Protein AF-A0A321LVT7-F1 (afdb_monomer_lite)

pLDDT: mean 76.79, std 19.18, range [34.66, 96.38]

Sequence (114 aa):
MGFRVKIMNQQTSGDKMASTAASQGVETETIRAMLSEIQEVESAFLLRRASKFLITITVPTKDYDVEDRICDVQLRLMDRFTSCSFDFNVVPLNGRKTTDVVTPSGQLILGRAA

Structure (mmCIF, N/CA/C/O backbone):
data_AF-A0A321LVT7-F1
#
_entry.id   AF-A0A321LVT7-F1
#
loop_
_atom_site.group_PDB
_atom_site.id
_atom_site.type_symbol
_atom_site.label_atom_id
_atom_site.label_alt_id
_atom_site.label_comp_id
_atom_site.label_asym_id
_atom_site.label_entity_id
_atom_site.label_seq_id
_atom_site.pdbx_PDB_ins_code
_atom_site.Cartn_x
_atom_site.Cartn_y
_atom_site.Cartn_z
_atom_site.occupancy
_atom_site.B_iso_or_equiv
_atom_site.auth_seq_id
_atom_site.auth_comp_id
_atom_site.auth_asym_id
_atom_site.auth_atom_id
_atom_site.pdbx_PDB_model_num
ATOM 1 N N . MET A 1 1 ? 35.270 5.609 -57.520 1.00 39.47 1 MET A N 1
ATOM 2 C CA . MET A 1 1 ? 35.638 5.647 -56.087 1.00 39.47 1 MET A CA 1
ATOM 3 C C . MET A 1 1 ? 34.601 6.497 -55.365 1.00 39.47 1 MET A C 1
ATOM 5 O O . MET A 1 1 ? 34.584 7.698 -55.577 1.00 39.47 1 MET A O 1
ATOM 9 N N . GLY A 1 2 ? 33.669 5.882 -54.632 1.00 41.41 2 GLY A N 1
ATOM 10 C CA . GLY A 1 2 ? 32.588 6.589 -53.932 1.00 41.41 2 GLY A CA 1
ATOM 11 C C . GLY A 1 2 ? 32.749 6.442 -52.422 1.00 41.41 2 GLY A C 1
ATOM 12 O O . GLY A 1 2 ? 32.701 5.326 -51.912 1.00 41.41 2 GLY A O 1
ATOM 13 N N . PHE A 1 3 ? 32.978 7.552 -51.724 1.00 41.88 3 PHE A N 1
ATOM 14 C CA . PHE A 1 3 ? 33.129 7.603 -50.271 1.00 41.88 3 PHE A CA 1
ATOM 15 C C . PHE A 1 3 ? 31.749 7.544 -49.598 1.00 41.88 3 PHE A C 1
ATOM 17 O O . PHE A 1 3 ? 30.896 8.389 -49.859 1.00 41.88 3 PHE A O 1
ATOM 24 N N . ARG A 1 4 ? 31.519 6.549 -48.728 1.00 47.47 4 ARG A N 1
ATOM 25 C CA . ARG A 1 4 ? 30.344 6.505 -47.841 1.00 47.47 4 ARG A CA 1
ATOM 26 C C . ARG A 1 4 ? 30.668 7.196 -46.517 1.00 47.47 4 ARG A C 1
ATOM 28 O O . ARG A 1 4 ? 31.661 6.884 -45.865 1.00 47.47 4 ARG A O 1
ATOM 35 N N . VAL A 1 5 ? 29.803 8.135 -46.153 1.00 43.66 5 VAL A N 1
ATOM 36 C CA . VAL A 1 5 ? 29.844 8.980 -44.955 1.00 43.66 5 VAL A CA 1
ATOM 37 C C . VAL A 1 5 ? 29.650 8.135 -43.690 1.00 43.66 5 VAL A C 1
ATOM 39 O O . VAL A 1 5 ? 28.697 7.364 -43.598 1.00 43.66 5 VAL A O 1
ATOM 42 N N . LYS A 1 6 ? 30.528 8.307 -42.693 1.00 46.84 6 LYS A N 1
ATOM 43 C CA . LYS A 1 6 ? 30.353 7.780 -41.333 1.00 46.84 6 LYS A CA 1
ATOM 44 C C . LYS A 1 6 ? 29.710 8.870 -40.475 1.00 46.84 6 LYS A C 1
ATOM 46 O O . LYS A 1 6 ? 30.403 9.755 -39.987 1.00 46.84 6 LYS A O 1
ATOM 51 N N . ILE A 1 7 ? 28.392 8.812 -40.297 1.00 52.50 7 ILE A N 1
ATOM 52 C CA . ILE A 1 7 ? 27.705 9.647 -39.305 1.00 52.50 7 ILE A CA 1
ATOM 53 C C . ILE A 1 7 ? 27.872 8.957 -37.946 1.00 52.50 7 ILE A C 1
ATOM 55 O O . ILE A 1 7 ? 27.181 7.992 -37.632 1.00 52.50 7 ILE A O 1
ATOM 59 N N . MET A 1 8 ? 28.842 9.418 -37.155 1.00 43.22 8 MET A N 1
ATOM 60 C CA . MET A 1 8 ? 28.921 9.112 -35.726 1.00 43.22 8 MET A CA 1
ATOM 61 C C . MET A 1 8 ? 27.970 10.053 -34.982 1.00 43.22 8 MET A C 1
ATOM 63 O O . MET A 1 8 ? 28.383 11.109 -34.516 1.00 43.22 8 MET A O 1
ATOM 67 N N . ASN A 1 9 ? 26.701 9.663 -34.852 1.00 40.81 9 ASN A N 1
ATOM 68 C CA . ASN A 1 9 ? 25.813 10.268 -33.861 1.00 40.81 9 ASN A CA 1
ATOM 69 C C . ASN A 1 9 ? 26.132 9.655 -32.488 1.00 40.81 9 ASN A C 1
ATOM 71 O O . ASN A 1 9 ? 25.549 8.650 -32.087 1.00 40.81 9 ASN A O 1
ATOM 75 N N . GLN A 1 10 ? 27.085 10.247 -31.763 1.00 45.97 10 GLN A N 1
ATOM 76 C CA . GLN A 1 10 ? 27.144 10.098 -30.307 1.00 45.97 10 GLN A CA 1
ATOM 77 C C . GLN A 1 10 ? 26.052 10.979 -29.704 1.00 45.97 10 GLN A C 1
ATOM 79 O O . GLN A 1 10 ? 26.276 12.142 -29.383 1.00 45.97 10 GLN A O 1
ATOM 84 N N . GLN A 1 11 ? 24.852 10.426 -29.571 1.00 49.62 11 GLN A N 1
ATOM 85 C CA . GLN A 1 11 ? 23.771 11.084 -28.853 1.00 49.62 11 GLN A CA 1
ATOM 86 C C . GLN A 1 11 ? 22.936 10.033 -28.124 1.00 49.62 11 GLN A C 1
ATOM 88 O O . GLN A 1 11 ? 21.842 9.696 -28.543 1.00 49.62 11 GLN A O 1
ATOM 93 N N . THR A 1 12 ? 23.473 9.485 -27.033 1.00 45.50 12 THR A N 1
ATOM 94 C CA . THR A 1 12 ? 22.697 8.663 -26.090 1.00 45.50 12 THR A CA 1
ATOM 95 C C . THR A 1 12 ? 23.246 8.835 -24.677 1.00 45.50 12 THR A C 1
ATOM 97 O O . THR A 1 12 ? 23.940 7.968 -24.150 1.00 45.50 12 THR A O 1
ATOM 100 N N . SER A 1 13 ? 22.958 9.982 -24.064 1.00 47.78 13 SER A N 1
ATOM 101 C CA . SER A 1 13 ? 23.072 10.149 -22.604 1.00 47.78 13 SER A CA 1
ATOM 102 C C . SER A 1 13 ? 21.802 10.763 -21.985 1.00 47.78 13 SER A C 1
ATOM 104 O O . SER A 1 13 ? 21.537 10.560 -20.806 1.00 47.78 13 SER A O 1
ATOM 106 N N . GLY A 1 14 ? 20.945 11.417 -22.785 1.00 46.94 14 GLY A N 1
ATOM 107 C CA . GLY A 1 14 ? 19.666 11.982 -22.325 1.00 46.94 14 GLY A CA 1
ATOM 108 C C . GLY A 1 14 ? 18.522 10.968 -22.176 1.00 46.94 14 GLY A C 1
ATOM 109 O O . GLY A 1 14 ? 17.757 11.052 -21.219 1.00 46.94 14 GLY A O 1
ATOM 110 N N . ASP A 1 15 ? 18.430 9.966 -23.058 1.00 48.94 15 ASP A N 1
ATOM 111 C CA . ASP A 1 15 ? 17.293 9.029 -23.068 1.00 48.94 15 ASP A CA 1
ATOM 112 C C . ASP A 1 15 ? 17.251 8.078 -21.864 1.00 48.94 15 ASP A C 1
ATOM 114 O O . ASP A 1 15 ? 16.175 7.756 -21.361 1.00 48.94 15 ASP A O 1
ATOM 118 N N . LYS A 1 16 ? 18.410 7.649 -21.342 1.00 48.09 16 LYS A N 1
ATOM 119 C CA . LYS A 1 16 ? 18.452 6.699 -20.213 1.00 48.09 16 LYS A CA 1
ATOM 120 C C . LYS A 1 16 ? 17.948 7.312 -18.904 1.00 48.09 16 LYS A C 1
ATOM 122 O O . LYS A 1 16 ? 17.268 6.629 -18.140 1.00 48.09 16 LYS A O 1
ATOM 127 N N . MET A 1 17 ? 18.242 8.588 -18.641 1.00 48.44 17 MET A N 1
ATOM 128 C CA . MET A 1 17 ? 17.774 9.265 -17.423 1.00 48.44 17 MET A CA 1
ATOM 129 C C . MET A 1 17 ? 16.272 9.566 -17.483 1.00 48.44 17 MET A C 1
ATOM 131 O O . MET A 1 17 ? 15.563 9.299 -16.513 1.00 48.44 17 MET A O 1
ATOM 135 N N . ALA A 1 18 ? 15.771 10.031 -18.633 1.00 49.88 18 ALA A N 1
ATOM 136 C CA . ALA A 1 18 ? 14.345 10.296 -18.831 1.00 49.88 18 ALA A CA 1
ATOM 137 C C . ALA A 1 18 ? 13.497 9.011 -18.777 1.00 49.88 18 ALA A C 1
ATOM 139 O O . ALA A 1 18 ? 12.460 8.980 -18.116 1.00 49.88 18 ALA A O 1
ATOM 140 N N . SER A 1 19 ? 13.974 7.927 -19.401 1.00 55.97 19 SER A N 1
ATOM 141 C CA . SER A 1 19 ? 13.304 6.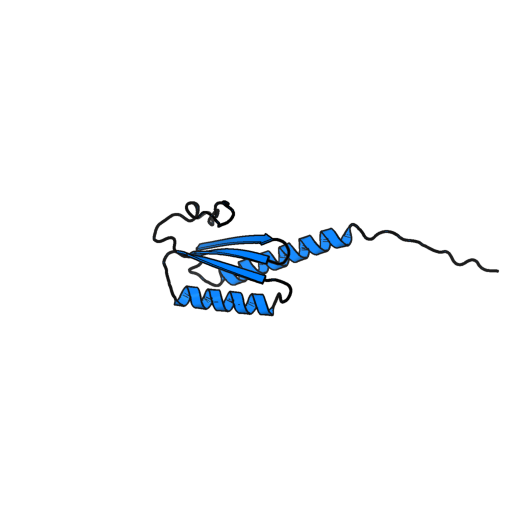620 -19.391 1.00 55.97 19 SER A CA 1
ATOM 142 C C . SER A 1 19 ? 13.222 6.020 -17.985 1.00 55.97 19 SER A C 1
ATOM 144 O O . SER A 1 19 ? 12.183 5.482 -17.603 1.00 55.97 19 SER A O 1
ATOM 146 N N . THR A 1 20 ? 14.279 6.184 -17.181 1.00 58.28 20 THR A N 1
ATOM 147 C CA . THR A 1 20 ? 14.282 5.704 -15.795 1.00 58.28 20 THR A CA 1
ATOM 148 C C . THR A 1 20 ? 13.253 6.469 -14.970 1.00 58.28 20 THR A C 1
ATOM 150 O O . THR A 1 20 ? 12.402 5.829 -14.366 1.00 58.28 20 THR A O 1
ATOM 153 N N . ALA A 1 21 ? 13.268 7.809 -14.999 1.00 59.88 21 ALA A N 1
ATOM 154 C CA . ALA A 1 21 ? 12.327 8.658 -14.258 1.0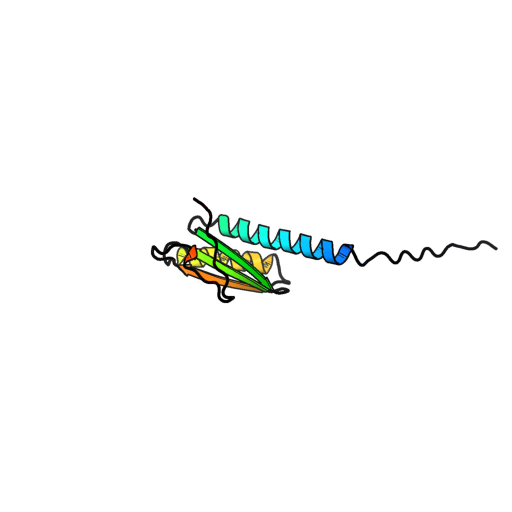0 59.88 21 ALA A CA 1
ATOM 155 C C . ALA A 1 21 ? 10.856 8.382 -14.624 1.00 59.88 21 ALA A C 1
ATOM 157 O O . ALA A 1 21 ? 10.011 8.272 -13.736 1.00 59.88 21 ALA A O 1
ATOM 158 N N . ALA A 1 22 ? 10.566 8.197 -15.916 1.00 62.16 22 ALA A N 1
ATOM 159 C CA . ALA A 1 22 ? 9.235 7.828 -16.388 1.00 62.16 22 ALA A CA 1
ATOM 160 C C . ALA A 1 22 ? 8.800 6.443 -15.872 1.00 62.16 22 ALA A C 1
ATOM 162 O O . ALA A 1 22 ? 7.689 6.315 -15.362 1.00 62.16 22 ALA A O 1
ATOM 163 N N . SER A 1 23 ? 9.684 5.434 -15.910 1.00 64.81 23 SER A N 1
ATOM 164 C CA . SER A 1 23 ? 9.415 4.106 -15.325 1.00 64.81 23 SER A CA 1
ATOM 165 C C . SER A 1 23 ? 9.134 4.200 -13.824 1.00 64.81 23 SER A C 1
ATOM 167 O O . SER A 1 23 ? 8.194 3.582 -13.331 1.00 64.81 23 SER A O 1
ATOM 169 N N . GLN A 1 24 ? 9.885 5.036 -13.091 1.00 68.69 24 GLN A N 1
ATOM 170 C CA . GLN A 1 24 ? 9.664 5.211 -11.650 1.00 68.69 24 GLN A CA 1
ATOM 171 C C . GLN A 1 24 ? 8.313 5.849 -11.335 1.00 68.69 24 GLN A C 1
ATOM 173 O O . GLN A 1 24 ? 7.663 5.451 -10.366 1.00 68.69 24 GLN A O 1
ATOM 178 N N . GLY A 1 25 ? 7.896 6.825 -12.145 1.00 74.56 25 GLY A N 1
ATOM 179 C CA . GLY A 1 25 ? 6.579 7.442 -12.032 1.00 74.56 25 GLY A CA 1
ATOM 180 C C . GLY A 1 25 ? 5.461 6.422 -12.237 1.00 74.56 25 GLY A C 1
ATOM 181 O O . GLY A 1 25 ? 4.558 6.338 -11.409 1.00 74.56 25 GLY A O 1
ATOM 182 N N . VAL A 1 26 ? 5.569 5.593 -13.281 1.00 81.62 26 VAL A N 1
ATOM 183 C CA . VAL A 1 26 ? 4.575 4.553 -13.603 1.00 81.62 26 VAL A CA 1
ATOM 184 C C . VAL A 1 26 ? 4.474 3.498 -12.499 1.00 81.62 26 VAL A C 1
ATOM 186 O O . VAL A 1 26 ? 3.368 3.129 -12.105 1.00 81.62 26 VAL A O 1
ATOM 189 N N . GLU A 1 27 ? 5.605 3.029 -11.969 1.00 86.06 27 GLU A N 1
ATOM 190 C CA . GLU A 1 27 ? 5.636 2.057 -10.868 1.00 86.06 27 GLU A CA 1
ATOM 191 C C . GLU A 1 27 ? 4.981 2.632 -9.602 1.00 86.06 27 GLU A C 1
ATOM 193 O O . GLU A 1 27 ? 4.093 2.008 -9.025 1.00 86.06 27 GLU A O 1
ATOM 198 N N . THR A 1 28 ? 5.356 3.855 -9.210 1.00 86.62 28 THR A N 1
ATOM 199 C CA . THR A 1 28 ? 4.814 4.531 -8.016 1.00 86.62 28 THR A CA 1
ATOM 200 C C . THR A 1 28 ? 3.307 4.756 -8.132 1.00 86.62 28 THR A C 1
ATOM 202 O O . THR A 1 28 ? 2.574 4.513 -7.174 1.00 86.62 28 THR A O 1
ATOM 205 N N . GLU A 1 29 ? 2.837 5.190 -9.301 1.00 87.00 29 GLU A N 1
ATOM 206 C CA . GLU A 1 29 ? 1.415 5.428 -9.546 1.00 87.00 29 GLU A CA 1
ATOM 207 C C . GLU A 1 29 ? 0.614 4.124 -9.547 1.00 87.00 29 GLU A C 1
ATOM 209 O O . GLU A 1 29 ? -0.455 4.054 -8.950 1.00 87.00 29 GLU A O 1
ATOM 214 N N . THR A 1 30 ? 1.168 3.057 -10.129 1.00 90.62 30 THR A N 1
ATOM 215 C CA . THR A 1 30 ? 0.534 1.731 -10.113 1.00 90.62 30 THR A CA 1
ATOM 216 C C . THR A 1 30 ? 0.357 1.220 -8.684 1.00 90.62 30 THR A C 1
ATOM 218 O O . THR A 1 30 ? -0.720 0.742 -8.335 1.00 90.62 30 THR A O 1
ATOM 221 N N . ILE A 1 31 ? 1.388 1.347 -7.841 1.00 91.88 31 ILE A N 1
ATOM 222 C CA . ILE A 1 31 ? 1.319 0.924 -6.434 1.00 91.88 31 ILE A CA 1
ATOM 223 C C . ILE A 1 31 ? 0.253 1.736 -5.686 1.00 91.88 31 ILE A C 1
ATOM 225 O O . ILE A 1 31 ? -0.555 1.159 -4.962 1.00 91.88 31 ILE A O 1
ATOM 229 N N . ARG A 1 32 ? 0.211 3.064 -5.875 1.00 89.94 32 ARG A N 1
ATOM 230 C CA . ARG A 1 32 ? -0.817 3.917 -5.255 1.00 89.94 32 ARG A CA 1
ATOM 231 C C . ARG A 1 32 ? -2.225 3.544 -5.702 1.00 89.94 32 ARG A C 1
ATOM 233 O O . ARG A 1 32 ? -3.102 3.447 -4.851 1.00 89.94 32 ARG A O 1
ATOM 240 N N . ALA A 1 33 ? -2.427 3.315 -6.998 1.00 90.31 33 ALA A N 1
ATOM 241 C CA . ALA A 1 33 ? -3.721 2.923 -7.544 1.00 90.31 33 ALA A CA 1
ATOM 242 C C . ALA A 1 33 ? -4.209 1.612 -6.912 1.00 90.31 33 ALA A C 1
ATOM 244 O O . ALA A 1 33 ? -5.313 1.568 -6.381 1.00 90.31 33 ALA A O 1
ATOM 245 N N . MET A 1 34 ? -3.353 0.587 -6.860 1.00 93.88 34 MET A N 1
ATOM 246 C CA . MET A 1 34 ? -3.704 -0.702 -6.253 1.00 93.88 34 MET A CA 1
ATOM 247 C C . MET A 1 34 ? -4.019 -0.593 -4.757 1.00 93.88 34 MET A C 1
ATOM 249 O O . MET A 1 34 ? -4.959 -1.216 -4.282 1.00 93.88 34 MET A O 1
ATOM 253 N N . LEU A 1 35 ? -3.262 0.212 -4.005 1.00 92.88 35 LEU A N 1
ATOM 254 C CA . LEU A 1 35 ? -3.536 0.427 -2.581 1.00 92.88 35 LEU A CA 1
ATOM 255 C C . LEU A 1 35 ? -4.817 1.231 -2.342 1.00 92.88 35 LEU A C 1
ATOM 257 O O . LEU A 1 35 ? -5.494 1.002 -1.347 1.00 92.88 35 LEU A O 1
ATOM 261 N N . SER A 1 36 ? -5.172 2.137 -3.256 1.00 89.44 36 SER A N 1
ATOM 262 C CA . SER A 1 36 ? -6.406 2.924 -3.160 1.00 89.44 36 SER A CA 1
ATOM 263 C C . SER A 1 36 ? -7.686 2.108 -3.381 1.00 89.44 36 SER A C 1
ATOM 265 O O . SER A 1 36 ? -8.768 2.588 -3.051 1.00 89.44 36 SER A O 1
ATOM 267 N N . GLU A 1 37 ? -7.576 0.880 -3.904 1.00 92.62 37 GLU A N 1
ATOM 268 C CA . GLU A 1 37 ? -8.694 -0.070 -4.008 1.00 92.62 37 GLU A CA 1
ATOM 269 C C . GLU A 1 37 ? -9.098 -0.646 -2.635 1.00 92.62 37 GLU A C 1
ATOM 271 O O . GLU A 1 37 ? -10.205 -1.162 -2.486 1.00 92.62 37 GLU A O 1
ATOM 276 N N . ILE A 1 38 ? -8.232 -0.541 -1.620 1.00 93.69 38 ILE A N 1
ATOM 277 C CA . ILE A 1 38 ? -8.510 -0.976 -0.248 1.00 93.69 38 ILE A CA 1
ATOM 278 C C . ILE A 1 38 ? -9.051 0.226 0.530 1.00 93.69 38 ILE A C 1
ATOM 280 O O . ILE A 1 38 ? -8.300 1.125 0.904 1.00 93.69 38 ILE A O 1
ATOM 284 N N . GLN A 1 39 ? -10.363 0.249 0.772 1.00 92.44 39 GLN A N 1
ATOM 285 C CA . GLN A 1 39 ? -11.071 1.393 1.360 1.00 92.44 39 GLN A CA 1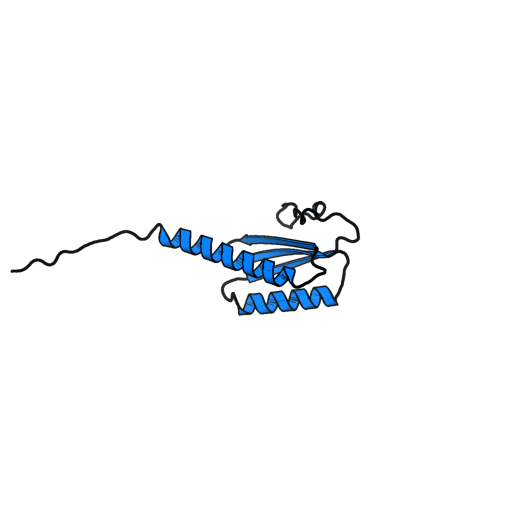
ATOM 286 C C . GLN A 1 39 ? -10.516 1.826 2.727 1.00 92.44 39 GLN A C 1
ATOM 288 O O . GLN A 1 39 ? -10.546 3.006 3.065 1.00 92.44 39 GLN A O 1
ATOM 293 N N . GLU A 1 40 ? -10.020 0.879 3.515 1.00 93.00 40 GLU A N 1
ATOM 294 C CA . GLU A 1 40 ? -9.507 1.084 4.868 1.00 93.00 40 GLU A CA 1
ATOM 295 C C . GLU A 1 40 ? -8.086 1.666 4.888 1.00 93.00 40 GLU A C 1
ATOM 297 O O . GLU A 1 40 ? -7.576 2.035 5.948 1.00 93.00 40 GLU A O 1
ATOM 302 N N . VAL A 1 41 ? -7.425 1.758 3.731 1.00 91.19 41 VAL A N 1
ATOM 303 C CA . VAL A 1 41 ? -6.137 2.438 3.614 1.00 91.19 41 VAL A CA 1
ATOM 304 C C . VAL A 1 41 ? -6.362 3.948 3.626 1.00 91.19 41 VAL A C 1
ATOM 306 O O . VAL A 1 41 ? -6.795 4.551 2.648 1.00 91.19 41 VAL A O 1
ATOM 309 N N . GLU A 1 42 ? -5.987 4.579 4.734 1.00 89.31 42 GLU A N 1
ATOM 310 C CA . GLU A 1 42 ? -6.057 6.035 4.913 1.00 89.31 42 GLU A CA 1
ATOM 311 C C . GLU A 1 42 ? -4.972 6.755 4.105 1.00 89.31 42 GLU A C 1
ATOM 313 O O . GLU A 1 42 ? -5.175 7.824 3.523 1.00 89.31 42 GLU A O 1
ATOM 318 N N . SER A 1 43 ? -3.767 6.181 4.090 1.00 86.69 43 SER A N 1
ATOM 319 C CA . SER A 1 43 ? -2.638 6.739 3.354 1.00 86.69 43 SER A CA 1
ATOM 320 C C . SER A 1 43 ? -1.569 5.691 3.072 1.00 86.69 43 SER A C 1
ATOM 322 O O . SER A 1 43 ? -1.415 4.717 3.812 1.00 86.69 43 SER A O 1
ATOM 324 N N . ALA A 1 44 ? -0.798 5.926 2.013 1.00 87.88 44 ALA A N 1
ATOM 325 C CA . ALA A 1 44 ? 0.376 5.136 1.684 1.00 87.88 44 ALA A CA 1
ATOM 326 C C . ALA A 1 44 ? 1.546 6.064 1.350 1.00 87.88 44 ALA A C 1
ATOM 328 O O . ALA A 1 44 ? 1.468 6.901 0.447 1.00 87.88 44 ALA A O 1
ATOM 329 N N . PHE A 1 45 ? 2.650 5.890 2.066 1.00 87.62 45 PHE A N 1
ATOM 330 C CA . PHE A 1 45 ? 3.919 6.535 1.775 1.00 87.62 45 PHE A CA 1
ATOM 331 C C . PHE A 1 45 ? 4.842 5.563 1.052 1.00 87.62 45 PHE A C 1
ATOM 333 O O . PHE A 1 45 ? 5.068 4.449 1.521 1.00 87.62 45 PHE A O 1
ATOM 340 N N . LEU A 1 46 ? 5.393 6.000 -0.078 1.00 87.75 46 LEU A N 1
ATOM 341 C CA . LEU A 1 46 ? 6.259 5.189 -0.921 1.00 87.75 46 LEU A CA 1
ATOM 342 C C . LEU A 1 46 ? 7.633 5.847 -1.008 1.00 87.75 46 LEU A C 1
ATOM 344 O O . LEU A 1 46 ? 7.758 6.970 -1.498 1.00 87.75 46 LEU A O 1
ATOM 348 N N . LEU A 1 47 ? 8.668 5.122 -0.590 1.00 86.75 47 LEU A N 1
ATOM 349 C CA . LEU A 1 47 ? 10.060 5.507 -0.779 1.00 86.75 47 LEU A CA 1
ATOM 350 C C . LEU A 1 47 ? 10.761 4.476 -1.656 1.00 86.75 47 LEU A C 1
ATOM 352 O O . LEU A 1 47 ? 10.919 3.316 -1.274 1.00 86.75 47 LEU A O 1
ATOM 356 N N . ARG A 1 48 ? 11.247 4.914 -2.816 1.00 84.56 48 ARG A N 1
ATOM 357 C CA . ARG A 1 48 ? 12.075 4.080 -3.685 1.00 84.56 48 ARG A CA 1
ATOM 358 C C . ARG A 1 48 ? 13.555 4.284 -3.382 1.00 84.56 48 ARG A C 1
ATOM 360 O O . ARG A 1 48 ? 14.050 5.409 -3.375 1.00 84.56 48 ARG A O 1
ATOM 367 N N . ARG A 1 49 ? 14.284 3.185 -3.198 1.00 85.69 49 ARG A N 1
ATOM 368 C CA . ARG A 1 49 ? 15.749 3.144 -3.136 1.00 85.69 49 ARG A CA 1
ATOM 369 C C . ARG A 1 49 ? 16.259 2.106 -4.127 1.00 85.69 49 ARG A C 1
ATOM 371 O O . ARG A 1 49 ? 16.153 0.910 -3.878 1.00 85.69 49 ARG A O 1
ATOM 378 N N . ALA A 1 50 ? 16.812 2.567 -5.249 1.00 86.75 50 ALA A N 1
ATOM 379 C CA . ALA A 1 50 ? 17.209 1.708 -6.368 1.00 86.75 50 ALA A CA 1
ATOM 380 C C . ALA A 1 50 ? 16.041 0.813 -6.840 1.00 86.75 50 ALA A C 1
ATOM 382 O O . ALA A 1 50 ? 15.029 1.337 -7.303 1.00 86.75 50 ALA A O 1
ATOM 383 N N . SER A 1 51 ? 16.159 -0.509 -6.720 1.00 87.56 51 SER A N 1
ATOM 384 C CA . SER A 1 51 ? 15.104 -1.479 -7.041 1.00 87.56 51 SER A CA 1
ATOM 385 C C . SER A 1 51 ? 14.216 -1.851 -5.846 1.00 87.56 51 SER A C 1
ATOM 387 O O . SER A 1 51 ? 13.342 -2.701 -5.984 1.00 87.56 51 SER A O 1
ATOM 389 N N . LYS A 1 52 ? 14.402 -1.239 -4.669 1.00 89.56 52 LYS A N 1
ATOM 390 C CA . LYS A 1 52 ? 13.586 -1.511 -3.480 1.00 89.56 52 LYS A CA 1
ATOM 391 C C . LYS A 1 52 ? 12.538 -0.425 -3.251 1.00 89.56 52 LYS A C 1
ATOM 393 O O . LYS A 1 52 ? 12.877 0.756 -3.183 1.00 89.56 52 LYS A O 1
ATOM 398 N N . PHE A 1 53 ? 11.288 -0.832 -3.068 1.00 89.94 53 PHE A N 1
ATOM 399 C CA . PHE A 1 53 ? 10.201 0.014 -2.587 1.00 89.94 53 PHE A CA 1
ATOM 400 C C . PHE A 1 53 ? 9.958 -0.254 -1.103 1.00 89.94 53 PHE A C 1
ATOM 402 O O . PHE A 1 53 ? 9.686 -1.385 -0.709 1.00 89.94 53 PHE A O 1
ATOM 409 N N . LEU A 1 54 ? 10.067 0.795 -0.291 1.00 90.19 54 LEU A N 1
ATOM 410 C CA . LEU A 1 54 ? 9.646 0.808 1.106 1.00 90.19 54 LEU A CA 1
ATOM 411 C C . LEU A 1 54 ? 8.285 1.494 1.158 1.00 90.19 54 LEU A C 1
ATOM 413 O O . LEU A 1 54 ? 8.171 2.665 0.790 1.00 90.19 54 LEU A O 1
ATOM 417 N N . ILE A 1 55 ? 7.259 0.761 1.567 1.00 90.81 55 ILE A N 1
ATOM 418 C CA . ILE A 1 55 ? 5.868 1.196 1.498 1.00 90.81 55 ILE A CA 1
ATOM 419 C C . ILE A 1 55 ? 5.316 1.167 2.916 1.00 90.81 55 ILE A C 1
ATOM 421 O O . ILE A 1 55 ? 5.217 0.110 3.527 1.00 90.81 55 ILE A O 1
ATOM 425 N N . THR A 1 56 ? 4.989 2.334 3.466 1.00 91.06 56 THR A N 1
ATOM 426 C CA . THR A 1 56 ? 4.310 2.432 4.763 1.00 91.06 56 THR A CA 1
ATOM 427 C C . THR A 1 56 ? 2.850 2.772 4.539 1.00 91.06 56 THR A C 1
ATOM 429 O O . THR A 1 56 ? 2.545 3.792 3.927 1.00 91.06 56 THR A O 1
ATOM 432 N N . ILE A 1 57 ? 1.961 1.917 5.025 1.00 91.06 57 ILE A N 1
ATOM 433 C CA . ILE A 1 57 ? 0.516 1.999 4.832 1.00 91.06 57 ILE A CA 1
ATOM 434 C C . ILE A 1 57 ? -0.105 2.284 6.187 1.00 91.06 57 ILE A C 1
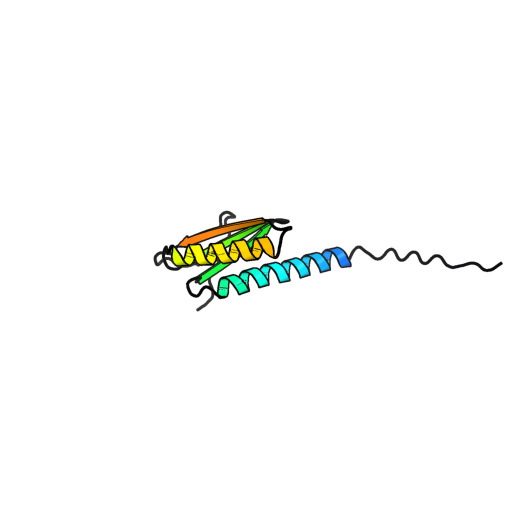ATOM 436 O O . ILE A 1 57 ? 0.184 1.584 7.154 1.00 91.06 57 ILE A O 1
ATOM 440 N N . THR A 1 58 ? -0.950 3.303 6.275 1.00 91.06 58 THR A N 1
ATOM 441 C CA . THR A 1 58 ? -1.682 3.602 7.505 1.00 91.06 58 THR A CA 1
ATOM 442 C C . THR A 1 58 ? -3.124 3.151 7.380 1.00 91.06 58 THR A C 1
ATOM 444 O O . THR A 1 58 ? -3.787 3.493 6.401 1.00 91.06 58 THR A O 1
ATOM 447 N N . VAL A 1 59 ? -3.602 2.443 8.396 1.00 92.75 59 VAL A N 1
ATOM 448 C CA . VAL A 1 59 ? -4.984 1.954 8.516 1.00 92.75 59 VAL A CA 1
ATOM 449 C C . VAL A 1 59 ? -5.579 2.457 9.836 1.00 92.75 59 VAL A C 1
ATOM 451 O O . VAL A 1 59 ? -4.820 2.708 10.777 1.00 92.75 59 VAL A O 1
ATOM 454 N N . PRO A 1 60 ? -6.903 2.642 9.959 1.00 90.75 60 PRO A N 1
ATOM 455 C CA . PRO A 1 60 ? -7.500 3.230 11.159 1.00 90.75 60 PRO A CA 1
ATOM 456 C C . PRO A 1 60 ? -7.282 2.359 12.402 1.00 90.75 60 PRO A C 1
ATOM 458 O O . PRO A 1 60 ? -6.936 2.871 13.467 1.00 90.75 60 PRO A O 1
ATOM 461 N N . THR A 1 61 ? -7.421 1.042 12.261 1.00 92.56 61 THR A N 1
ATOM 462 C CA . THR A 1 61 ? -7.241 0.042 13.321 1.00 92.56 61 THR A CA 1
ATOM 463 C C . THR A 1 61 ? -6.575 -1.204 12.756 1.00 92.56 61 THR A C 1
ATOM 465 O O . THR A 1 61 ? -6.553 -1.402 11.544 1.00 92.56 61 THR A O 1
ATOM 468 N N . LYS A 1 62 ? -6.021 -2.052 13.628 1.00 90.75 62 LYS A N 1
ATOM 469 C CA . LYS A 1 62 ? -5.485 -3.345 13.195 1.00 90.75 62 LYS A CA 1
ATOM 470 C C . LYS A 1 62 ? -6.628 -4.258 12.744 1.00 90.75 62 LYS A C 1
ATOM 472 O O . LYS A 1 62 ? -7.563 -4.466 13.513 1.00 90.75 62 LYS A O 1
ATOM 477 N N . ASP A 1 63 ? -6.507 -4.801 11.539 1.00 93.06 63 ASP A N 1
ATOM 478 C CA . ASP A 1 63 ? -7.489 -5.685 10.918 1.00 93.06 63 ASP A CA 1
ATOM 479 C C . ASP A 1 63 ? -6.761 -6.696 10.018 1.00 93.06 63 ASP A C 1
ATOM 481 O O . ASP A 1 63 ? -6.011 -6.310 9.120 1.00 93.06 63 ASP A O 1
ATOM 485 N N . TYR A 1 64 ? -6.964 -7.986 10.288 1.00 93.06 64 TYR A N 1
ATOM 486 C CA . TYR A 1 64 ? -6.318 -9.070 9.551 1.00 93.06 64 TYR A CA 1
ATOM 487 C C . TYR A 1 64 ? -6.861 -9.213 8.124 1.00 93.06 64 TYR A C 1
ATOM 489 O O . TYR A 1 64 ? -6.086 -9.506 7.221 1.00 93.06 64 TYR A O 1
ATOM 497 N N . ASP A 1 65 ? -8.140 -8.911 7.888 1.00 95.62 65 ASP A N 1
ATOM 498 C CA . ASP A 1 65 ? -8.733 -8.977 6.547 1.00 95.62 65 ASP A CA 1
ATOM 499 C C . ASP A 1 65 ? -8.197 -7.842 5.656 1.00 95.62 65 ASP A C 1
ATOM 501 O O . ASP A 1 65 ? -8.112 -7.956 4.429 1.00 95.62 65 ASP A O 1
ATOM 505 N N . VAL A 1 66 ? -7.832 -6.706 6.261 1.00 93.50 66 VAL A N 1
ATOM 506 C CA . VAL A 1 66 ? -7.129 -5.614 5.569 1.00 93.50 66 VAL A CA 1
ATOM 507 C C . VAL A 1 66 ? -5.675 -6.003 5.296 1.00 93.50 66 VAL A C 1
ATOM 509 O O . VAL A 1 66 ? -5.200 -5.795 4.179 1.00 93.50 66 VAL A O 1
ATOM 512 N N . GLU A 1 67 ? -4.969 -6.577 6.277 1.00 93.69 67 GLU A N 1
ATOM 513 C CA . GLU A 1 67 ? -3.590 -7.063 6.099 1.00 93.69 67 GLU A CA 1
ATOM 514 C C . GLU A 1 67 ? -3.500 -8.122 4.983 1.00 93.69 67 GLU A C 1
ATOM 516 O O . GLU A 1 67 ? -2.610 -8.025 4.137 1.00 93.69 67 GLU A O 1
ATOM 521 N N . ASP A 1 68 ? -4.453 -9.053 4.898 1.00 95.88 68 ASP A N 1
ATOM 522 C CA . ASP A 1 68 ? -4.512 -10.069 3.839 1.00 95.88 68 ASP A CA 1
ATOM 523 C C . ASP A 1 68 ? -4.717 -9.443 2.449 1.00 95.88 68 ASP A C 1
ATOM 525 O O . ASP A 1 68 ? -3.981 -9.751 1.509 1.00 95.88 68 ASP A O 1
ATOM 529 N N . ARG A 1 69 ? -5.632 -8.473 2.313 1.00 96.31 69 ARG A N 1
ATOM 530 C CA . ARG A 1 69 ? -5.815 -7.731 1.049 1.00 96.31 69 ARG A CA 1
ATOM 531 C C . ARG A 1 69 ? -4.567 -6.940 0.647 1.00 96.31 69 ARG A C 1
ATOM 533 O O . ARG A 1 69 ? -4.250 -6.833 -0.539 1.00 96.31 69 ARG A O 1
ATOM 540 N N . ILE A 1 70 ? -3.841 -6.385 1.618 1.00 94.06 70 ILE A N 1
ATOM 541 C CA . ILE A 1 70 ? -2.561 -5.707 1.376 1.00 94.06 70 ILE A CA 1
ATOM 542 C C . ILE A 1 70 ? -1.498 -6.715 0.910 1.00 94.06 70 ILE A C 1
ATOM 544 O O . ILE A 1 70 ? -0.749 -6.419 -0.026 1.00 94.06 70 ILE A O 1
ATOM 548 N N . CYS A 1 71 ? -1.451 -7.910 1.504 1.00 95.25 71 CYS A N 1
ATOM 549 C CA . CYS A 1 71 ? -0.578 -8.998 1.063 1.00 95.25 71 CYS A CA 1
ATOM 550 C C . CYS A 1 71 ? -0.883 -9.420 -0.383 1.00 95.25 71 CYS A C 1
ATOM 552 O O . CYS A 1 71 ? 0.044 -9.568 -1.182 1.00 95.25 71 CYS A O 1
ATOM 554 N N . ASP A 1 72 ? -2.157 -9.526 -0.765 1.00 96.38 72 ASP A N 1
ATOM 555 C CA . ASP A 1 72 ? -2.552 -9.820 -2.149 1.00 96.38 72 ASP A CA 1
ATOM 556 C C . ASP A 1 72 ? -2.047 -8.752 -3.131 1.00 96.38 72 ASP A C 1
ATOM 558 O O . ASP A 1 72 ? -1.540 -9.067 -4.214 1.00 96.38 72 ASP A O 1
ATOM 562 N N . VAL A 1 73 ? -2.122 -7.471 -2.749 1.00 94.69 73 VAL A N 1
ATOM 563 C CA . VAL A 1 73 ? -1.539 -6.372 -3.534 1.00 94.69 73 VAL A CA 1
ATOM 564 C C . VAL A 1 73 ? -0.024 -6.531 -3.655 1.00 94.69 73 VAL A C 1
ATOM 566 O O . VAL A 1 73 ? 0.512 -6.391 -4.757 1.00 94.69 73 VAL A O 1
ATOM 569 N N . GLN A 1 74 ? 0.671 -6.860 -2.565 1.00 93.62 74 GLN A N 1
ATOM 570 C CA . GLN A 1 74 ? 2.115 -7.094 -2.586 1.00 93.62 74 GLN A CA 1
ATOM 571 C C . GLN A 1 74 ? 2.491 -8.230 -3.549 1.00 93.62 74 GLN A C 1
ATOM 573 O O . GLN A 1 74 ? 3.404 -8.057 -4.358 1.00 93.62 74 GLN A O 1
ATOM 578 N N 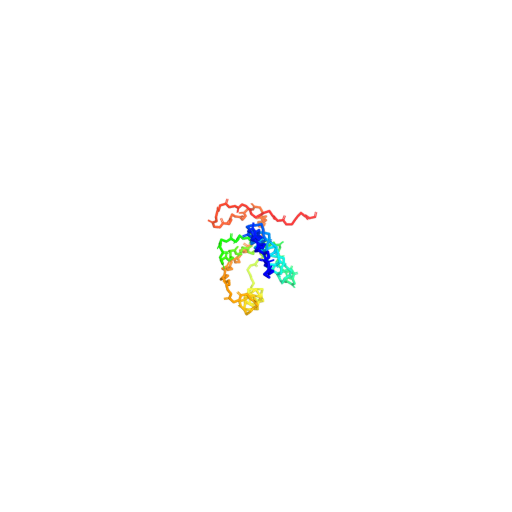. LEU A 1 75 ? 1.773 -9.355 -3.521 1.00 94.62 75 LEU A N 1
ATOM 579 C CA . LEU A 1 75 ? 2.015 -10.486 -4.423 1.00 94.62 75 LEU A CA 1
ATOM 580 C C . LEU A 1 75 ? 1.815 -10.095 -5.893 1.00 94.62 75 LEU A C 1
ATOM 582 O O . LEU A 1 75 ? 2.675 -10.370 -6.731 1.00 94.62 75 LEU A O 1
ATOM 586 N N . ARG A 1 76 ? 0.728 -9.381 -6.205 1.00 95.25 76 ARG A N 1
ATOM 587 C CA . ARG A 1 76 ? 0.455 -8.873 -7.562 1.00 95.25 76 ARG A CA 1
ATOM 588 C C . ARG A 1 76 ? 1.532 -7.897 -8.046 1.00 95.25 76 ARG A C 1
ATOM 590 O O . ARG A 1 76 ? 1.873 -7.893 -9.228 1.00 95.25 76 ARG A O 1
ATOM 597 N N . LEU A 1 77 ? 2.080 -7.069 -7.157 1.00 92.25 77 LEU A N 1
ATOM 598 C CA . LEU A 1 77 ? 3.176 -6.151 -7.484 1.00 92.25 77 LEU A CA 1
ATOM 599 C C . LEU A 1 77 ? 4.497 -6.886 -7.723 1.00 92.25 77 LEU A C 1
ATOM 601 O O . LEU A 1 77 ? 5.225 -6.516 -8.642 1.00 92.25 77 LEU A O 1
ATOM 605 N N . MET A 1 78 ? 4.792 -7.926 -6.941 1.00 92.50 78 MET A N 1
ATOM 606 C CA . MET A 1 78 ? 5.973 -8.772 -7.143 1.00 92.50 78 MET A CA 1
ATOM 607 C C . MET A 1 78 ? 5.925 -9.514 -8.483 1.00 92.50 78 MET A C 1
ATOM 609 O O . MET A 1 78 ? 6.947 -9.599 -9.161 1.00 92.50 78 MET A O 1
ATOM 613 N N . ASP A 1 79 ? 4.747 -9.994 -8.886 1.00 93.56 79 ASP A N 1
ATOM 614 C CA . ASP A 1 79 ? 4.538 -10.619 -10.197 1.00 93.56 79 ASP A CA 1
ATOM 615 C C . ASP A 1 79 ? 4.699 -9.605 -11.345 1.00 93.56 79 ASP A C 1
ATOM 617 O O . ASP A 1 79 ? 5.394 -9.852 -12.331 1.00 93.56 79 ASP A O 1
ATOM 621 N N . ARG A 1 80 ? 4.130 -8.402 -11.188 1.00 92.94 80 ARG A N 1
ATOM 622 C CA . ARG A 1 80 ? 4.177 -7.351 -12.216 1.00 92.94 80 ARG A CA 1
ATOM 623 C C . ARG A 1 80 ? 5.554 -6.700 -12.374 1.00 92.94 80 ARG A C 1
ATOM 625 O O . ARG A 1 80 ? 5.920 -6.307 -13.481 1.00 92.94 80 ARG A O 1
ATOM 632 N N . PHE A 1 81 ? 6.303 -6.549 -11.285 1.00 91.00 81 PHE A N 1
ATOM 633 C CA . PHE A 1 81 ? 7.578 -5.833 -11.240 1.00 91.00 81 PHE A CA 1
ATOM 634 C C . PHE A 1 81 ? 8.691 -6.736 -10.699 1.00 91.00 81 PHE A C 1
ATOM 636 O O . PHE A 1 81 ? 9.280 -6.469 -9.654 1.00 91.00 81 PHE A O 1
ATOM 643 N N . THR A 1 82 ? 9.017 -7.791 -11.446 1.00 88.50 82 THR A N 1
ATOM 644 C CA . THR A 1 82 ? 9.975 -8.842 -11.044 1.00 88.50 82 THR A CA 1
ATOM 645 C C . THR A 1 82 ? 11.398 -8.349 -10.760 1.00 88.50 82 THR A C 1
ATOM 647 O O . THR A 1 82 ? 12.167 -9.016 -10.071 1.00 88.50 82 THR A O 1
ATOM 650 N N . SER A 1 83 ? 11.773 -7.178 -11.278 1.00 88.56 83 SER A N 1
ATOM 651 C CA . SER A 1 83 ? 13.066 -6.533 -11.020 1.00 88.56 83 SER A CA 1
ATOM 652 C C . SER A 1 83 ? 13.094 -5.707 -9.730 1.00 88.56 83 SER A C 1
ATOM 654 O O . SER A 1 83 ? 14.150 -5.186 -9.363 1.00 88.56 83 SER A O 1
ATOM 656 N N . CYS A 1 84 ? 11.950 -5.561 -9.059 1.00 89.12 84 CYS A N 1
ATOM 657 C CA . CYS A 1 84 ? 11.786 -4.762 -7.857 1.00 89.12 84 CYS A CA 1
ATOM 658 C C . CYS A 1 84 ? 11.528 -5.644 -6.632 1.00 89.12 84 CYS A C 1
ATOM 660 O O . CYS A 1 84 ? 10.884 -6.685 -6.704 1.00 89.12 84 CYS A O 1
ATOM 662 N N . SER A 1 85 ? 12.011 -5.193 -5.477 1.00 91.12 85 SER A N 1
ATOM 663 C CA . SER A 1 85 ? 11.685 -5.784 -4.178 1.00 91.12 85 SER A CA 1
ATOM 664 C C . SER A 1 85 ? 10.788 -4.837 -3.394 1.00 91.12 85 SER A C 1
ATOM 666 O O . SER A 1 85 ? 11.021 -3.626 -3.407 1.00 91.12 85 SER A O 1
ATOM 668 N N . PHE A 1 86 ? 9.826 -5.382 -2.664 1.00 91.81 86 PHE A N 1
ATOM 669 C CA . PHE A 1 86 ? 8.841 -4.605 -1.925 1.00 91.81 86 PHE A CA 1
ATOM 670 C C . PHE A 1 86 ? 8.909 -4.920 -0.434 1.00 91.81 86 PHE A C 1
ATOM 672 O O . PHE A 1 86 ? 9.095 -6.070 -0.047 1.00 91.81 86 PHE A O 1
ATOM 679 N N . ASP A 1 87 ? 8.774 -3.888 0.388 1.00 91.44 87 ASP A N 1
ATOM 680 C CA . ASP A 1 87 ? 8.804 -3.966 1.845 1.00 91.44 87 ASP A CA 1
ATOM 681 C C . ASP A 1 87 ? 7.615 -3.172 2.378 1.00 91.44 87 ASP A C 1
ATOM 683 O O . ASP A 1 87 ? 7.590 -1.940 2.289 1.00 91.44 87 ASP A O 1
ATOM 687 N N . PHE A 1 88 ? 6.592 -3.898 2.814 1.00 92.00 88 PHE A N 1
ATOM 688 C CA . PHE A 1 88 ? 5.318 -3.349 3.250 1.00 92.00 88 PHE A CA 1
ATOM 689 C C . PHE A 1 88 ? 5.297 -3.259 4.774 1.00 92.00 88 PHE A C 1
ATOM 691 O O . PHE A 1 88 ? 5.515 -4.244 5.473 1.00 92.00 88 PHE A O 1
ATOM 698 N N . ASN A 1 89 ? 4.997 -2.071 5.288 1.00 90.69 89 ASN A N 1
ATOM 699 C CA . ASN A 1 89 ? 4.835 -1.810 6.710 1.00 90.69 89 ASN A CA 1
ATOM 700 C C . ASN A 1 89 ? 3.437 -1.243 6.965 1.00 90.69 89 ASN A C 1
ATOM 702 O O . ASN A 1 89 ? 3.162 -0.098 6.602 1.00 90.69 89 ASN A O 1
ATOM 706 N N . VAL A 1 90 ? 2.563 -2.034 7.583 1.00 90.81 90 VAL A N 1
ATOM 707 C CA . VAL A 1 90 ? 1.198 -1.618 7.928 1.00 90.81 90 VAL A CA 1
ATOM 708 C C . VAL A 1 90 ? 1.188 -1.060 9.348 1.00 90.81 90 VAL A C 1
ATOM 710 O O . VAL A 1 90 ? 1.603 -1.720 10.298 1.00 90.81 90 VAL A O 1
ATOM 713 N N . VAL A 1 91 ? 0.725 0.179 9.495 1.00 90.94 91 VAL A N 1
ATOM 714 C CA . VAL A 1 91 ? 0.715 0.912 10.761 1.00 90.94 91 VAL A CA 1
ATOM 715 C C . VAL A 1 91 ? -0.727 1.262 11.131 1.00 90.94 91 VAL A C 1
ATOM 717 O O . VAL A 1 91 ? -1.324 2.135 10.495 1.00 90.94 91 VAL A O 1
ATOM 720 N N . PRO A 1 92 ? -1.301 0.630 12.168 1.00 90.44 92 PRO A N 1
ATOM 721 C CA . PRO A 1 92 ? -2.609 1.017 12.670 1.00 90.44 92 PRO A CA 1
ATOM 722 C C . PRO A 1 92 ? -2.516 2.334 13.448 1.00 90.44 92 PRO A C 1
ATOM 724 O O . PRO A 1 92 ? -1.701 2.480 14.364 1.00 90.44 92 PRO A O 1
ATOM 727 N N . LEU A 1 93 ? -3.373 3.292 13.105 1.00 88.56 93 LEU A N 1
ATOM 728 C CA . LEU A 1 93 ? -3.413 4.611 13.731 1.00 88.56 93 LEU A CA 1
ATOM 729 C C . LEU A 1 93 ? -4.054 4.572 15.122 1.00 88.56 93 LEU A C 1
ATOM 731 O O . LEU A 1 93 ? -3.629 5.309 16.009 1.00 88.56 93 LEU A O 1
ATOM 735 N N . ASN A 1 94 ? -5.050 3.709 15.338 1.00 87.94 94 ASN A N 1
ATOM 736 C CA . ASN A 1 94 ? -5.787 3.558 16.597 1.00 87.94 94 ASN A CA 1
ATOM 737 C C . ASN A 1 94 ? -6.254 4.913 17.170 1.00 87.94 94 ASN A C 1
ATOM 739 O O . ASN A 1 94 ? -6.043 5.214 18.345 1.00 87.94 94 ASN A O 1
ATOM 743 N N . GLY A 1 95 ? -6.831 5.759 16.309 1.00 80.94 95 GLY A N 1
ATOM 744 C CA . GLY A 1 95 ? -7.315 7.100 16.661 1.00 80.94 95 GLY A CA 1
ATOM 745 C C . GLY A 1 95 ? -6.265 8.221 16.628 1.00 80.94 95 GLY A C 1
ATOM 746 O O . GLY A 1 95 ? -6.610 9.374 16.882 1.00 80.94 95 GLY A O 1
ATOM 747 N N . ARG A 1 96 ? -4.998 7.924 16.307 1.00 81.19 96 ARG A N 1
ATOM 748 C CA . ARG A 1 96 ? -3.959 8.942 16.057 1.00 81.19 96 ARG A CA 1
ATOM 749 C C . ARG A 1 96 ? -4.101 9.545 14.662 1.00 81.19 96 ARG A C 1
ATOM 751 O O . ARG A 1 96 ? -4.717 8.949 13.780 1.00 81.19 96 ARG A O 1
ATOM 758 N N . LYS A 1 97 ? -3.504 10.717 14.439 1.00 78.69 97 LYS A N 1
ATOM 759 C CA . LYS A 1 97 ? -3.467 11.320 13.102 1.00 78.69 97 LYS A CA 1
ATOM 760 C C . LYS A 1 97 ? -2.369 10.662 12.271 1.00 78.69 97 LYS A C 1
ATOM 762 O O . LYS A 1 97 ? -1.324 10.289 12.795 1.00 78.69 97 LYS A O 1
ATOM 767 N N . THR A 1 98 ? -2.553 10.598 10.956 1.00 72.06 98 THR A N 1
ATOM 768 C CA . THR A 1 98 ? -1.537 10.089 10.016 1.00 72.06 98 THR A CA 1
ATOM 769 C C . THR A 1 98 ? -0.205 10.833 10.129 1.00 72.06 98 THR A C 1
ATOM 771 O O . THR A 1 98 ? 0.857 10.228 10.008 1.00 72.06 98 THR A O 1
ATOM 774 N N . THR A 1 99 ? -0.257 12.131 10.446 1.00 69.31 99 THR A N 1
ATOM 775 C CA . THR A 1 99 ? 0.921 12.978 10.686 1.00 69.31 99 THR A CA 1
ATOM 776 C C . THR A 1 99 ? 1.773 12.525 11.867 1.00 69.31 99 THR A C 1
ATOM 778 O O . THR A 1 99 ? 2.919 12.944 11.966 1.00 69.31 99 THR A O 1
ATOM 781 N N . ASP A 1 100 ? 1.244 11.682 12.753 1.00 66.25 100 ASP A N 1
ATOM 782 C CA . ASP A 1 100 ? 1.977 11.151 13.904 1.00 66.25 100 ASP A CA 1
ATOM 783 C C . ASP A 1 100 ? 2.792 9.895 13.533 1.00 66.25 100 ASP A C 1
ATOM 785 O O . ASP A 1 100 ? 3.516 9.350 14.368 1.00 66.25 100 ASP A O 1
ATOM 789 N N . VAL A 1 101 ? 2.689 9.420 12.283 1.00 67.06 101 VAL A N 1
ATOM 790 C CA . VAL A 1 101 ? 3.442 8.270 11.776 1.00 67.06 101 VAL A CA 1
ATOM 791 C C . VAL A 1 101 ? 4.740 8.737 11.122 1.00 67.06 101 VAL A C 1
ATOM 793 O O . VAL A 1 101 ? 4.754 9.404 10.084 1.00 67.06 101 VAL A O 1
ATOM 796 N N . VAL A 1 102 ? 5.854 8.336 11.732 1.00 62.59 102 VAL A N 1
ATOM 797 C CA . VAL A 1 102 ? 7.206 8.541 11.207 1.00 62.59 102 VAL A CA 1
ATOM 798 C C . VAL A 1 102 ? 7.634 7.271 10.478 1.00 62.59 102 VAL A C 1
ATOM 800 O O . VAL A 1 102 ? 7.650 6.184 11.052 1.00 62.59 102 VAL A O 1
ATOM 803 N N . THR A 1 103 ? 7.985 7.399 9.200 1.00 65.38 103 THR A N 1
ATOM 804 C CA . THR A 1 103 ? 8.549 6.288 8.418 1.00 65.38 103 THR A CA 1
ATOM 805 C C . THR A 1 103 ? 9.884 5.835 9.020 1.00 65.38 103 THR A C 1
ATOM 807 O O . THR A 1 103 ? 10.576 6.643 9.641 1.00 65.38 103 THR A O 1
ATOM 810 N N . PRO A 1 104 ? 10.338 4.591 8.780 1.00 57.94 104 PRO A N 1
ATOM 811 C CA . PRO A 1 104 ? 11.653 4.127 9.242 1.00 57.94 104 PRO A CA 1
ATOM 812 C C . PRO A 1 104 ? 12.832 5.012 8.795 1.00 57.94 104 PRO A C 1
ATOM 814 O O . PRO A 1 104 ? 13.889 5.021 9.418 1.00 57.94 104 PRO A O 1
ATOM 817 N N . SER A 1 105 ? 12.656 5.783 7.719 1.00 60.53 105 SER A N 1
ATOM 818 C CA . SER A 1 105 ? 13.613 6.778 7.224 1.00 60.53 105 SER A CA 1
ATOM 819 C C . SER A 1 105 ? 13.542 8.148 7.914 1.00 60.53 105 SER A C 1
ATOM 821 O O . SER A 1 105 ? 14.259 9.056 7.502 1.00 60.53 105 SER A O 1
ATOM 823 N N . GLY A 1 106 ? 12.686 8.329 8.922 1.00 56.66 106 GLY A N 1
ATOM 824 C CA . GLY A 1 106 ? 12.503 9.598 9.633 1.00 56.66 106 GLY A CA 1
ATOM 825 C C . GLY A 1 106 ? 11.622 10.620 8.905 1.00 56.66 106 GLY A C 1
ATOM 826 O O . GLY A 1 106 ? 11.537 11.766 9.333 1.00 56.66 106 GLY A O 1
ATOM 827 N N . GLN A 1 107 ? 10.972 10.238 7.802 1.00 61.12 107 GLN A N 1
ATOM 828 C CA . GLN A 1 107 ? 10.074 11.119 7.045 1.00 61.12 107 GLN A CA 1
ATOM 829 C C . GLN A 1 107 ? 8.640 10.981 7.565 1.00 61.12 107 GLN A C 1
ATOM 831 O O . GLN A 1 107 ? 8.174 9.860 7.774 1.00 61.12 107 GLN A O 1
ATOM 836 N N . LEU A 1 108 ? 7.952 12.104 7.771 1.00 52.88 108 LEU A N 1
ATOM 837 C CA . LEU A 1 108 ? 6.544 12.132 8.173 1.00 52.88 108 LEU A CA 1
ATOM 838 C C . LEU A 1 108 ? 5.646 11.721 7.004 1.00 52.88 108 LEU A C 1
ATOM 840 O O . LEU A 1 108 ? 5.842 12.182 5.877 1.00 52.88 108 LEU A O 1
ATOM 844 N N . ILE A 1 109 ? 4.640 10.892 7.281 1.00 60.44 109 ILE A N 1
ATOM 845 C CA . ILE A 1 109 ? 3.601 10.569 6.303 1.00 60.44 109 ILE A CA 1
ATOM 846 C C . ILE A 1 109 ? 2.586 11.709 6.310 1.00 60.44 109 ILE A C 1
ATOM 848 O O . ILE A 1 109 ? 1.798 11.868 7.241 1.00 60.44 109 ILE A O 1
ATOM 852 N N . LEU A 1 110 ? 2.617 12.538 5.269 1.00 54.41 110 LEU A N 1
ATOM 853 C CA . LEU A 1 110 ? 1.553 13.507 5.037 1.00 54.41 110 LEU A CA 1
ATOM 854 C C . LEU A 1 110 ? 0.319 12.733 4.566 1.00 54.41 110 LEU A C 1
ATOM 856 O O . LEU A 1 110 ? 0.303 12.189 3.462 1.00 54.41 110 LEU A O 1
ATOM 860 N N . GLY A 1 111 ? -0.683 12.640 5.440 1.00 47.81 111 GLY A N 1
ATOM 861 C CA . GLY A 1 111 ? -1.977 12.050 5.111 1.00 47.81 111 GLY A CA 1
ATOM 862 C C . GLY A 1 111 ? -2.713 12.846 4.034 1.00 47.81 111 GLY A C 1
ATOM 863 O O . GLY A 1 111 ? -2.386 14.001 3.747 1.00 47.81 111 GLY A O 1
ATOM 864 N N . ARG A 1 112 ? -3.726 12.218 3.436 1.00 41.94 112 ARG A N 1
ATOM 865 C CA . ARG A 1 112 ? -4.632 12.876 2.493 1.00 41.94 112 ARG A C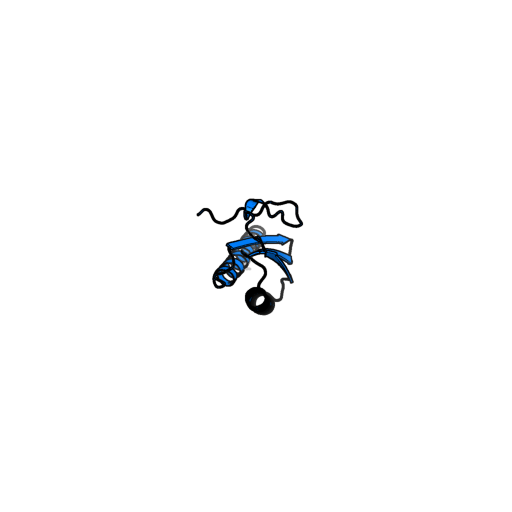A 1
ATOM 866 C C . ARG A 1 112 ? -5.334 14.031 3.221 1.00 41.94 112 ARG A C 1
ATOM 868 O O . ARG A 1 112 ? -5.887 13.826 4.298 1.00 41.94 112 ARG A O 1
ATOM 875 N N . ALA A 1 113 ? -5.266 15.244 2.672 1.00 35.69 113 ALA A N 1
ATOM 876 C CA . ALA A 1 113 ? -6.063 16.355 3.185 1.00 35.69 113 ALA A CA 1
ATOM 877 C C . ALA A 1 113 ? -7.549 16.002 3.014 1.00 35.69 113 ALA A C 1
ATOM 879 O O . ALA A 1 113 ? -7.937 15.546 1.935 1.00 35.69 113 ALA A O 1
ATOM 880 N N . ALA A 1 114 ? -8.309 16.145 4.102 1.00 34.66 114 ALA A N 1
ATOM 881 C CA . ALA A 1 114 ? -9.753 15.925 4.151 1.00 34.66 114 ALA A CA 1
ATOM 882 C C . ALA A 1 114 ? -10.509 16.867 3.205 1.00 34.66 114 ALA A C 1
ATOM 884 O O . ALA A 1 114 ? -10.058 18.028 3.053 1.00 34.66 114 ALA A O 1
#

Secondary structure (DSSP, 8-state):
--PPP-------SHHHHHHHHHHHHHHHHHHHHHHHTSTT--EEEEEEETTEEEEEEEESS--HHHHHHHHHHHHHHHHHTTT-EEEEEEEE-TT--GGG-B-TTS-B--PPP-

Radius of gyration: 20.36 Å; chains: 1; bounding box: 47×27×73 Å

Foldseek 3Di:
DDDDDDPPPPDPDPPVVVVVVVVVVVLVVLLVVLLVVLVQFQDWDWDDDPQEIEIETEGQADDVVSVVSVVVSLVVSCVVRVSHHYHYHYHHCPPPDQQVDQGPVRDGGDTDDD